Protein AF-A0A925GLC3-F1 (afdb_monomer_lite)

Foldseek 3Di:
DVVVVVVVVVVVPPPPDDPPDDPDPDDVVDDDAQDPPRADWQEWDDDLCAKIWTDGQFWIWIDGNNRPDIDTPDGNVGGDNYDDDDPDDD

pLDDT: mean 81.45, std 15.02, range [50.78, 97.62]

Secondary structure (DSSP, 8-state):
-HHHHHHHHHHHGGG------------TT------GGGPPP-EEEE-TTS-EEEE-SSEEEEESSTTSS-EEEEE-SS--------S---

Radius of gyration: 20.51 Å; chains: 1; bounding box: 43×36×54 Å

Structure (mmCIF, N/CA/C/O backbone):
data_AF-A0A925GLC3-F1
#
_entry.id   AF-A0A925GLC3-F1
#
loop_
_atom_site.group_PDB
_atom_site.id
_atom_site.type_symbol
_atom_site.label_atom_id
_atom_site.label_alt_id
_atom_site.label_comp_id
_atom_site.label_asym_id
_atom_site.label_entity_id
_atom_site.label_seq_id
_atom_site.pdbx_PDB_ins_code
_atom_site.Cartn_x
_atom_site.Cartn_y
_atom_site.Cartn_z
_atom_site.occupancy
_atom_site.B_iso_or_equiv
_atom_site.auth_seq_id
_atom_site.auth_comp_id
_atom_site.auth_asym_id
_atom_site.auth_atom_id
_atom_site.pdbx_PDB_model_num
ATOM 1 N N . MET A 1 1 ? -27.458 21.893 42.314 1.00 51.84 1 MET A N 1
ATOM 2 C CA . MET A 1 1 ? -27.429 22.768 41.116 1.00 51.84 1 MET A CA 1
ATOM 3 C C . MET A 1 1 ? -26.087 22.702 40.380 1.00 51.84 1 MET A C 1
ATOM 5 O O . MET A 1 1 ? -26.077 22.311 39.224 1.00 51.84 1 MET A O 1
ATOM 9 N N . LYS A 1 2 ? -24.942 22.939 41.045 1.00 50.78 2 LYS A N 1
ATOM 10 C CA . LYS A 1 2 ? -23.592 22.897 40.430 1.00 50.78 2 LYS A CA 1
ATOM 11 C C . LYS A 1 2 ? -23.189 21.542 39.805 1.00 50.78 2 LYS A C 1
ATOM 13 O O . LYS A 1 2 ? -22.524 21.522 38.780 1.00 50.78 2 LYS A O 1
ATOM 18 N N . LYS A 1 3 ? -23.639 20.417 40.382 1.00 51.03 3 LYS A N 1
ATOM 19 C CA . LYS A 1 3 ? -23.370 19.056 39.864 1.00 51.03 3 LYS A CA 1
ATOM 20 C C . LYS A 1 3 ? -24.206 18.683 38.629 1.00 51.03 3 LYS A C 1
ATOM 22 O O . LYS A 1 3 ? -23.757 17.890 37.818 1.00 51.03 3 LYS A O 1
ATOM 27 N N . ILE A 1 4 ? -25.391 19.283 38.477 1.00 61.09 4 ILE A N 1
ATOM 28 C CA . ILE A 1 4 ? -26.280 19.048 37.325 1.00 61.09 4 ILE A CA 1
ATOM 29 C C . ILE A 1 4 ? -25.763 19.827 36.107 1.00 61.09 4 ILE A C 1
ATOM 31 O O . ILE A 1 4 ? -25.739 19.294 35.005 1.00 61.09 4 ILE A O 1
ATOM 35 N N . LEU A 1 5 ? -25.241 21.040 36.329 1.00 58.66 5 LEU A N 1
ATOM 36 C CA . LEU A 1 5 ? -24.591 21.838 35.286 1.00 58.66 5 LEU A CA 1
ATOM 37 C C . LEU A 1 5 ? -23.322 21.156 34.735 1.00 58.66 5 LEU A C 1
ATOM 39 O O . LEU A 1 5 ? -23.047 21.228 33.545 1.00 58.66 5 LEU A O 1
ATOM 43 N N . PHE A 1 6 ? -22.578 20.450 35.593 1.00 59.34 6 PHE A N 1
ATOM 44 C CA . PHE A 1 6 ? -21.368 19.717 35.202 1.00 59.34 6 PHE A CA 1
ATOM 45 C C . PHE A 1 6 ? -21.663 18.475 34.345 1.00 59.34 6 PHE A C 1
ATOM 47 O O . PHE A 1 6 ? -20.880 18.146 33.459 1.00 59.34 6 PHE A O 1
ATOM 54 N N . LEU A 1 7 ? -22.800 17.805 34.572 1.00 59.41 7 LEU A N 1
ATOM 55 C CA . LEU A 1 7 ? -23.217 16.651 33.766 1.00 59.41 7 LEU A CA 1
ATOM 56 C C . LEU A 1 7 ? -23.657 17.053 32.348 1.00 59.41 7 LEU A C 1
ATOM 58 O O . LEU A 1 7 ? -23.428 16.306 31.400 1.00 59.41 7 LEU A O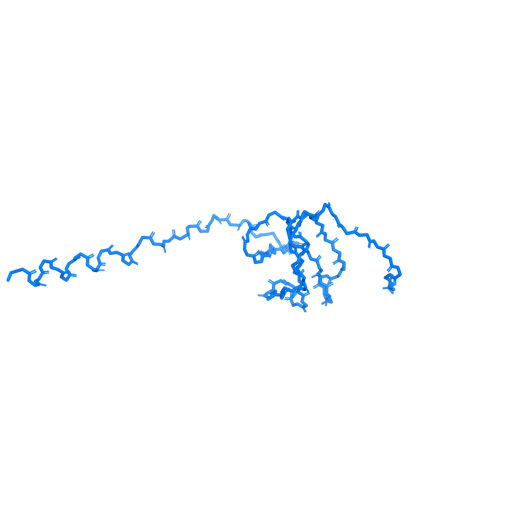 1
ATOM 62 N N . ALA A 1 8 ? -24.253 18.238 32.191 1.00 59.88 8 ALA A N 1
ATOM 63 C CA . ALA A 1 8 ? -24.753 18.718 30.903 1.00 59.88 8 ALA A CA 1
ATOM 64 C C . ALA A 1 8 ? -23.629 19.008 29.887 1.00 59.88 8 ALA A C 1
ATOM 66 O O . ALA A 1 8 ? -23.795 18.747 28.697 1.00 59.88 8 ALA A O 1
ATOM 67 N N . CYS A 1 9 ? -22.462 19.478 30.342 1.00 60.00 9 CYS A N 1
ATOM 68 C CA . CYS A 1 9 ? -21.330 19.782 29.457 1.00 60.00 9 CYS A CA 1
ATOM 69 C C . CYS A 1 9 ? -20.634 18.529 28.901 1.00 60.00 9 CYS A C 1
ATOM 71 O O . CYS A 1 9 ? -20.127 18.555 27.784 1.00 60.00 9 CYS A O 1
ATOM 73 N N . ILE A 1 10 ? -20.628 17.422 29.651 1.00 61.31 10 ILE A N 1
ATOM 74 C CA . ILE A 1 10 ? -19.998 16.163 29.216 1.00 61.31 10 ILE A CA 1
ATOM 75 C C . ILE A 1 10 ? -20.861 15.464 28.154 1.00 61.31 10 ILE A C 1
ATOM 77 O O . ILE A 1 10 ? -20.332 14.875 27.214 1.00 61.31 10 ILE A O 1
ATOM 81 N N . ALA A 1 11 ? -22.189 15.589 28.245 1.00 60.38 11 ALA A N 1
ATOM 82 C CA . ALA A 1 11 ? -23.111 15.013 27.267 1.00 60.38 11 ALA A CA 1
ATOM 83 C C . ALA A 1 11 ? -23.047 15.701 25.887 1.00 60.38 11 ALA A C 1
ATOM 85 O O . ALA A 1 11 ? -23.257 15.046 24.870 1.00 60.38 11 ALA A O 1
ATOM 86 N N . PHE A 1 12 ? -22.708 16.995 25.830 1.00 60.59 12 PHE A N 1
ATOM 87 C CA . PHE A 1 12 ? -22.627 17.752 24.572 1.00 60.59 12 PHE A CA 1
ATOM 88 C C . PHE A 1 12 ? -21.347 17.494 23.753 1.00 60.59 12 PHE A C 1
ATOM 90 O O . PHE A 1 12 ? -21.319 17.791 22.561 1.00 60.59 12 PHE A O 1
ATOM 97 N N . GLY A 1 13 ? -20.297 16.917 24.350 1.00 60.34 13 GLY A N 1
ATOM 98 C CA . GLY A 1 13 ? -19.011 16.694 23.672 1.00 60.34 13 GLY A CA 1
ATOM 99 C C . GLY A 1 13 ? -18.959 15.468 22.753 1.00 60.34 13 GLY A C 1
ATOM 100 O O . GLY A 1 13 ? -18.080 15.382 21.901 1.00 60.34 13 GLY A O 1
ATOM 101 N N . MET A 1 14 ? -19.892 14.520 22.890 1.00 59.84 14 MET A N 1
ATOM 102 C CA . MET A 1 14 ? -19.827 13.228 22.183 1.00 59.84 14 MET A CA 1
ATOM 103 C C . MET A 1 14 ? -20.506 13.225 20.801 1.00 59.84 14 MET A C 1
ATOM 105 O O . MET A 1 14 ? -20.449 12.222 20.098 1.00 59.84 14 MET A O 1
ATOM 109 N N . GLY A 1 15 ? -21.138 14.330 20.388 1.00 57.03 15 GLY A N 1
ATOM 110 C CA . GLY A 1 15 ? -21.901 14.401 19.134 1.00 57.03 15 GLY A CA 1
ATOM 111 C C . GLY A 1 15 ? -21.153 14.948 17.911 1.00 57.03 15 GLY A C 1
ATOM 112 O O . GLY A 1 15 ? -21.714 14.931 16.820 1.00 57.03 15 GLY A O 1
ATOM 113 N N . SER A 1 16 ? -19.923 15.458 18.059 1.00 60.38 16 SER A N 1
ATOM 114 C CA . SER A 1 16 ? -19.298 16.300 17.019 1.00 60.38 16 SER A CA 1
ATOM 115 C C . SER A 1 16 ? -18.329 15.586 16.069 1.00 60.38 16 SER A C 1
ATOM 117 O O . SER A 1 16 ? -17.724 16.240 15.223 1.00 60.38 16 SER A O 1
ATOM 119 N N . CYS A 1 17 ? -18.170 14.266 16.160 1.00 64.69 17 CYS A N 1
ATOM 120 C CA . CYS A 1 17 ? -17.391 13.510 15.178 1.00 64.69 17 CYS A CA 1
ATOM 121 C C . CYS A 1 17 ? -18.327 12.690 14.291 1.00 64.69 17 CYS A C 1
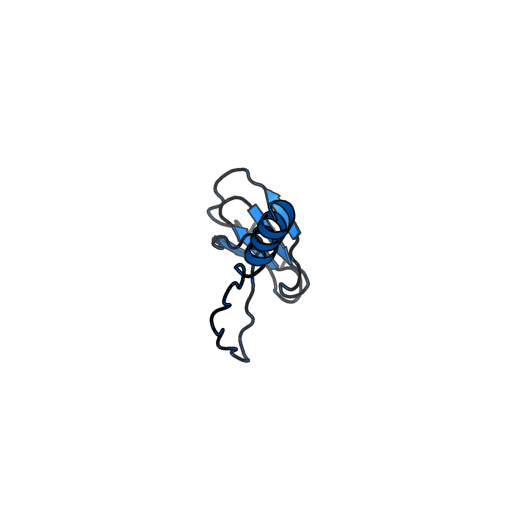ATOM 123 O O . CYS A 1 17 ? -18.484 11.484 14.460 1.00 64.69 17 CYS A O 1
ATOM 125 N N . LYS A 1 18 ? -18.964 13.365 13.335 1.00 63.97 18 LYS A N 1
ATOM 126 C CA . LYS A 1 18 ? -19.456 12.714 12.124 1.00 63.97 18 LYS A CA 1
ATOM 127 C C . LYS A 1 18 ? -18.520 13.125 11.003 1.00 63.97 18 LYS A C 1
ATOM 129 O O . LYS A 1 18 ? -18.604 14.239 10.497 1.00 63.97 18 LYS A O 1
ATOM 134 N N . LYS A 1 19 ? -17.573 12.245 10.685 1.00 62.75 19 LYS A N 1
ATOM 135 C CA . LYS A 1 19 ? -16.831 12.328 9.432 1.00 62.75 19 LYS A CA 1
ATOM 136 C C . LYS A 1 19 ? -17.867 12.066 8.342 1.00 62.75 19 LYS A C 1
ATOM 138 O O . LYS A 1 19 ? -18.381 10.958 8.255 1.00 62.75 19 LYS A O 1
ATOM 143 N N . GLU A 1 20 ? -18.284 13.110 7.633 1.00 58.53 20 GLU A N 1
ATOM 144 C CA . GLU A 1 20 ? -19.140 12.923 6.467 1.00 58.53 20 GLU A CA 1
ATOM 145 C C . GLU A 1 20 ? -18.276 12.316 5.370 1.00 58.53 20 GLU A C 1
ATOM 147 O O . GLU A 1 20 ? -17.452 12.995 4.753 1.00 58.53 20 GLU A O 1
ATOM 152 N N . ASP A 1 21 ? -18.418 11.008 5.182 1.00 64.12 21 ASP A N 1
ATOM 153 C CA . ASP A 1 21 ? -17.894 10.346 4.003 1.00 64.12 21 ASP A CA 1
ATOM 154 C C . ASP A 1 21 ? -18.645 10.936 2.808 1.00 64.12 21 ASP A C 1
ATOM 156 O O . ASP A 1 21 ? -19.868 10.834 2.696 1.00 64.12 21 ASP A O 1
ATOM 160 N N . SER A 1 22 ? -17.911 11.649 1.950 1.00 65.88 22 SER A N 1
ATOM 161 C CA . SER A 1 22 ? -18.461 12.151 0.692 1.00 65.88 22 SER A CA 1
ATOM 162 C C . SER A 1 22 ? -19.093 10.983 -0.064 1.00 65.88 22 SER A C 1
ATOM 164 O O . SER A 1 22 ? -18.524 9.891 -0.018 1.00 65.88 22 SER A O 1
ATOM 166 N N . PRO A 1 23 ? -20.232 11.173 -0.755 1.00 61.09 23 PRO A N 1
ATOM 167 C CA . PRO A 1 23 ? -20.841 10.102 -1.527 1.00 61.09 23 PRO A CA 1
ATOM 168 C C . PRO A 1 23 ? -19.829 9.617 -2.566 1.00 61.09 23 PRO A C 1
ATOM 170 O O . PRO A 1 23 ? -19.556 10.291 -3.560 1.00 61.09 23 PRO A O 1
ATOM 173 N N . VAL A 1 24 ? -19.218 8.467 -2.286 1.00 66.19 24 VAL A N 1
ATOM 174 C CA . VAL A 1 24 ? -18.320 7.789 -3.209 1.00 66.19 24 VAL A CA 1
ATOM 175 C C . VAL A 1 24 ? -19.221 7.196 -4.279 1.00 66.19 24 VAL A C 1
ATOM 177 O O . VAL A 1 24 ? -20.094 6.384 -3.983 1.00 66.19 24 VAL A O 1
ATOM 180 N N . MET A 1 25 ? -19.056 7.652 -5.517 1.00 68.50 25 MET A N 1
ATOM 181 C CA . MET A 1 25 ? -19.688 7.007 -6.658 1.00 68.50 25 MET A CA 1
ATOM 182 C C . MET A 1 25 ? -19.064 5.619 -6.792 1.00 68.50 25 MET A C 1
ATOM 184 O O . MET A 1 25 ? -17.891 5.506 -7.144 1.00 68.50 25 MET A O 1
ATOM 188 N N . GLU A 1 26 ? -19.821 4.585 -6.436 1.00 79.88 26 GLU A N 1
ATOM 189 C CA . GLU A 1 26 ? -19.384 3.209 -6.636 1.00 79.88 26 GLU A CA 1
ATOM 190 C C . GLU A 1 26 ? -19.486 2.874 -8.123 1.00 79.88 26 GLU A C 1
ATOM 192 O O . GLU A 1 26 ? -20.566 2.913 -8.715 1.00 79.88 26 GLU A O 1
ATOM 197 N N . ASP A 1 27 ? -18.335 2.596 -8.723 1.00 84.94 27 ASP A N 1
ATOM 198 C CA . ASP A 1 27 ? -18.214 2.114 -10.090 1.00 84.94 27 ASP A CA 1
ATOM 199 C C . ASP A 1 27 ? -17.982 0.595 -10.029 1.00 84.94 27 ASP A C 1
ATOM 201 O O . ASP A 1 27 ? -17.098 0.155 -9.289 1.00 84.94 27 ASP A O 1
ATOM 205 N N . PRO A 1 28 ? -18.770 -0.221 -10.751 1.00 87.31 28 PRO A N 1
ATOM 206 C CA . PRO A 1 28 ? -18.682 -1.677 -10.666 1.00 87.31 28 PRO A CA 1
ATOM 207 C C . PRO A 1 28 ? -17.331 -2.239 -11.130 1.00 87.31 28 PRO A C 1
ATOM 209 O O . PRO A 1 28 ? -16.974 -3.347 -10.723 1.00 87.31 28 PRO A O 1
ATOM 212 N N . ASP A 1 29 ? -16.583 -1.493 -11.943 1.00 90.62 29 ASP A N 1
ATOM 213 C CA . ASP A 1 29 ? -15.295 -1.922 -12.486 1.00 90.62 29 ASP A CA 1
ATOM 214 C C . ASP A 1 29 ? -14.110 -1.457 -11.623 1.00 90.62 29 ASP A C 1
ATOM 216 O O . ASP A 1 29 ? -12.970 -1.878 -11.847 1.00 90.62 29 ASP A O 1
ATOM 220 N N . TRP A 1 30 ? -14.355 -0.622 -10.607 1.00 88.69 30 TRP A N 1
ATOM 221 C CA . TRP A 1 30 ? -13.315 -0.074 -9.743 1.00 88.69 30 TRP A CA 1
ATOM 222 C C . TRP A 1 30 ? -13.478 -0.500 -8.292 1.00 88.69 30 TRP A C 1
ATOM 224 O O . TRP A 1 30 ? -14.562 -0.515 -7.718 1.00 88.69 30 TRP A O 1
ATOM 234 N N . ILE A 1 31 ? -12.343 -0.764 -7.649 1.00 87.62 31 ILE A N 1
ATOM 235 C CA . ILE A 1 31 ? -12.277 -0.864 -6.194 1.00 87.62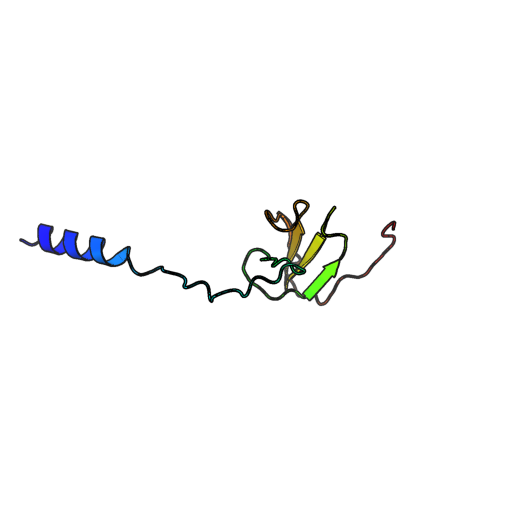 31 ILE A CA 1
ATOM 236 C C . ILE A 1 31 ? -11.589 0.369 -5.629 1.00 87.62 31 ILE A C 1
ATOM 238 O O . ILE A 1 31 ? -10.591 0.858 -6.164 1.00 87.62 31 ILE A O 1
ATOM 242 N N . ARG A 1 32 ? -12.104 0.854 -4.502 1.00 88.44 32 ARG A N 1
ATOM 243 C CA . ARG A 1 32 ? -11.468 1.921 -3.741 1.00 88.44 32 ARG A CA 1
ATOM 244 C C . ARG A 1 32 ? -10.570 1.323 -2.666 1.00 88.44 32 ARG A C 1
ATOM 246 O O . ARG A 1 32 ? -11.011 0.494 -1.877 1.00 88.44 32 ARG A O 1
ATOM 253 N N . LEU A 1 33 ? -9.323 1.782 -2.620 1.00 90.69 33 LEU A N 1
ATOM 254 C CA . LEU A 1 33 ? -8.345 1.385 -1.613 1.00 90.69 33 LEU A CA 1
ATOM 255 C C . LEU A 1 33 ? -8.031 2.575 -0.706 1.00 90.69 33 LEU A C 1
ATOM 257 O O . LEU A 1 33 ? -7.682 3.652 -1.188 1.00 90.69 33 LEU A O 1
ATOM 261 N N . GLU A 1 34 ? -8.123 2.369 0.605 1.00 90.50 34 GLU A N 1
ATOM 262 C CA . GLU A 1 34 ? -7.681 3.340 1.606 1.00 90.50 34 GLU A CA 1
ATOM 263 C C . GLU A 1 34 ? -6.460 2.803 2.348 1.00 90.50 34 GLU A C 1
ATOM 265 O O . GLU A 1 34 ? -6.569 1.947 3.225 1.00 90.50 34 GLU A O 1
ATOM 270 N N . VAL A 1 35 ? -5.282 3.315 2.002 1.00 90.25 35 VAL A N 1
ATOM 271 C CA . VAL A 1 35 ? -4.046 2.993 2.721 1.00 90.25 35 VAL A CA 1
ATOM 272 C C . VAL A 1 35 ? -4.086 3.665 4.106 1.00 90.25 35 VAL A C 1
ATOM 274 O O . VAL A 1 35 ? -4.535 4.815 4.213 1.00 90.25 35 VAL A O 1
ATOM 277 N N . PRO A 1 36 ? -3.613 3.003 5.182 1.00 85.75 36 PRO A N 1
ATOM 278 C CA . PRO A 1 36 ? -3.621 3.562 6.525 1.00 85.75 36 PRO A CA 1
ATOM 279 C C . PRO A 1 36 ? -2.975 4.937 6.587 1.00 85.75 36 PRO A C 1
ATOM 281 O O . PRO A 1 36 ? -2.032 5.243 5.859 1.00 85.75 36 PRO A O 1
ATOM 284 N N . THR A 1 37 ? -3.452 5.755 7.523 1.00 78.44 37 THR A N 1
ATOM 285 C CA . THR A 1 37 ? -2.987 7.129 7.780 1.00 78.44 37 THR A CA 1
ATOM 286 C C . THR A 1 37 ? -3.318 8.160 6.695 1.00 78.44 37 THR A C 1
ATOM 288 O O . THR A 1 37 ? -3.031 9.336 6.902 1.00 78.44 37 THR A O 1
ATOM 291 N N . GLY A 1 38 ? -3.992 7.763 5.603 1.00 62.53 38 GLY A N 1
ATOM 292 C CA . GLY A 1 38 ? -4.630 8.683 4.651 1.00 62.53 38 GLY A CA 1
ATOM 293 C C . GLY A 1 38 ? -3.670 9.641 3.942 1.00 62.53 38 GLY A C 1
ATOM 294 O O . GLY A 1 38 ? -4.080 10.725 3.535 1.00 62.53 38 GLY A O 1
ATOM 295 N N . ARG A 1 39 ? -2.390 9.270 3.848 1.00 75.69 39 ARG A N 1
ATOM 296 C CA . ARG A 1 39 ? -1.366 10.035 3.130 1.00 75.69 39 ARG A CA 1
ATOM 297 C C . ARG A 1 39 ? -1.338 9.666 1.652 1.00 75.69 39 ARG A C 1
ATOM 299 O O . ARG A 1 39 ? -1.883 8.644 1.240 1.00 75.69 39 ARG A O 1
ATOM 306 N N . GLU A 1 40 ? -0.675 10.501 0.870 1.00 87.81 40 GLU A N 1
ATOM 307 C CA . GLU A 1 40 ? -0.495 10.330 -0.564 1.00 87.81 40 GLU A CA 1
ATOM 308 C C . GLU A 1 40 ? 0.264 9.030 -0.868 1.00 87.81 40 GLU A C 1
ATOM 310 O O . GLU A 1 40 ? 1.273 8.718 -0.226 1.00 87.81 40 GLU A O 1
ATOM 315 N N . ALA A 1 41 ? -0.214 8.284 -1.866 1.00 91.62 41 ALA A N 1
ATOM 316 C CA . ALA A 1 41 ? 0.510 7.153 -2.429 1.00 91.62 41 ALA A CA 1
ATOM 317 C C . ALA A 1 41 ? 1.588 7.663 -3.399 1.00 91.62 41 ALA A C 1
ATOM 319 O O . ALA A 1 41 ? 1.303 8.491 -4.263 1.00 91.62 41 ALA A O 1
ATOM 320 N N . TYR A 1 42 ? 2.815 7.163 -3.258 1.00 92.88 42 TYR A N 1
ATOM 321 C CA . TYR A 1 42 ? 3.971 7.552 -4.075 1.00 92.88 42 TYR A CA 1
ATOM 322 C C . TYR A 1 42 ? 4.320 6.501 -5.128 1.00 92.88 42 TYR A C 1
ATOM 324 O O . TYR A 1 42 ? 4.633 6.845 -6.264 1.00 92.88 42 TYR A O 1
ATOM 332 N N . ALA A 1 43 ? 4.252 5.220 -4.776 1.00 93.00 43 ALA A N 1
ATOM 333 C CA . ALA A 1 43 ? 4.441 4.121 -5.711 1.00 93.00 43 ALA A CA 1
ATOM 334 C C . ALA A 1 43 ? 3.610 2.907 -5.301 1.00 93.00 43 ALA A C 1
ATOM 336 O O . ALA A 1 43 ? 3.298 2.709 -4.126 1.00 93.00 43 ALA A O 1
ATOM 337 N N . ILE A 1 44 ? 3.260 2.101 -6.300 1.00 93.88 44 ILE A N 1
ATOM 338 C CA . ILE A 1 44 ? 2.448 0.895 -6.166 1.00 93.88 44 ILE A CA 1
ATOM 339 C C . ILE A 1 44 ? 3.152 -0.223 -6.934 1.00 93.88 44 ILE A C 1
ATOM 341 O O . ILE A 1 44 ? 3.622 0.001 -8.049 1.00 93.88 44 ILE A O 1
ATOM 345 N N . ALA A 1 45 ? 3.229 -1.412 -6.343 1.00 93.69 45 ALA A N 1
ATOM 346 C CA . ALA A 1 45 ? 3.790 -2.598 -6.982 1.00 93.69 45 ALA A CA 1
ATOM 347 C C . ALA A 1 45 ? 3.057 -3.868 -6.532 1.00 93.69 45 ALA A C 1
ATOM 349 O O . ALA A 1 45 ? 2.510 -3.922 -5.429 1.00 93.69 45 ALA A O 1
ATOM 350 N N . GLY A 1 46 ? 3.088 -4.902 -7.372 1.00 92.56 46 GLY A N 1
ATOM 351 C CA . GLY A 1 46 ? 2.490 -6.203 -7.081 1.00 92.56 46 GLY A CA 1
ATOM 352 C C . GLY A 1 46 ? 1.109 -6.402 -7.703 1.00 92.56 46 GLY A C 1
ATOM 353 O O . GLY A 1 46 ? 0.793 -5.832 -8.746 1.00 92.56 46 GLY A O 1
ATOM 354 N N . ASP A 1 47 ? 0.312 -7.254 -7.066 1.00 94.50 47 ASP A N 1
ATOM 355 C CA . ASP A 1 47 ? -0.950 -7.786 -7.583 1.00 94.50 47 ASP A CA 1
ATOM 356 C C . ASP A 1 47 ? -2.022 -7.693 -6.492 1.00 94.50 47 ASP A C 1
ATOM 358 O O . ASP A 1 47 ? -1.825 -8.158 -5.367 1.00 94.50 47 ASP A O 1
ATOM 362 N N . ILE A 1 48 ? -3.161 -7.087 -6.824 1.00 95.00 48 ILE A N 1
ATOM 363 C CA . ILE A 1 48 ? -4.274 -6.867 -5.897 1.00 95.00 48 ILE A CA 1
ATOM 364 C C . ILE A 1 48 ? -4.896 -8.168 -5.373 1.00 95.00 48 ILE A C 1
ATOM 366 O O . ILE A 1 48 ? -5.406 -8.186 -4.251 1.00 95.00 48 ILE A O 1
ATOM 370 N N . ASP A 1 49 ? -4.834 -9.248 -6.154 1.00 95.25 49 ASP A N 1
ATOM 371 C CA . ASP A 1 49 ? -5.351 -10.569 -5.790 1.00 95.25 49 ASP A CA 1
ATOM 372 C C . ASP A 1 49 ? -4.330 -11.420 -5.021 1.00 95.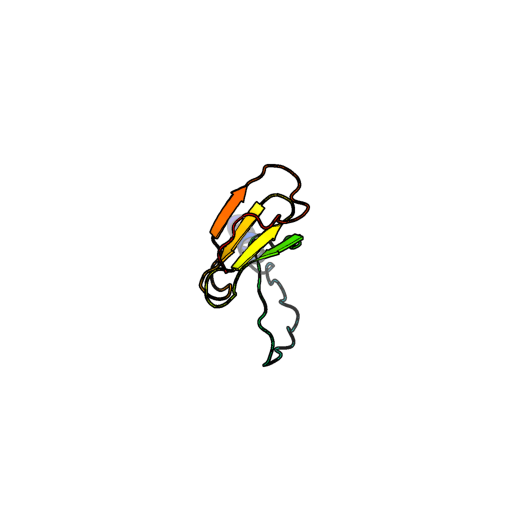25 49 ASP A C 1
ATOM 374 O O . ASP A 1 49 ? -4.684 -12.475 -4.490 1.00 95.25 49 ASP A O 1
ATOM 378 N N . LYS A 1 50 ? -3.073 -10.965 -4.930 1.00 96.00 50 LYS A N 1
ATOM 379 C CA . LYS A 1 50 ? -2.006 -11.616 -4.155 1.00 96.00 50 LYS A CA 1
ATOM 380 C C . LYS A 1 50 ? -1.495 -10.693 -3.055 1.00 96.00 50 LYS A C 1
ATOM 382 O O . LYS A 1 50 ? -2.011 -10.717 -1.946 1.00 96.00 50 LYS A O 1
ATOM 387 N N . THR A 1 51 ? -0.483 -9.890 -3.371 1.00 95.38 51 THR A N 1
ATOM 388 C CA . THR A 1 51 ? 0.129 -8.915 -2.474 1.00 95.38 51 THR A CA 1
ATOM 389 C C . THR A 1 51 ? 0.292 -7.613 -3.234 1.00 95.38 51 THR A C 1
ATOM 391 O O . THR A 1 51 ? 1.035 -7.559 -4.218 1.00 95.38 51 THR A O 1
ATOM 394 N N . LEU A 1 52 ? -0.358 -6.562 -2.746 1.00 95.75 52 LEU A N 1
ATOM 395 C CA . LEU A 1 52 ? -0.176 -5.206 -3.241 1.00 95.75 52 LEU A CA 1
ATOM 396 C C . LEU A 1 52 ? 0.652 -4.417 -2.230 1.00 95.75 52 LEU A C 1
ATOM 398 O O . LEU A 1 52 ? 0.271 -4.314 -1.063 1.00 95.75 52 LEU A O 1
ATOM 402 N N . LEU A 1 53 ? 1.762 -3.847 -2.685 1.00 94.81 53 LEU A N 1
ATOM 403 C CA . LEU A 1 53 ? 2.613 -2.945 -1.920 1.00 94.81 53 LEU A CA 1
ATOM 404 C C . LEU A 1 53 ? 2.332 -1.504 -2.348 1.00 94.81 53 LEU A C 1
ATOM 406 O O . LEU A 1 53 ? 2.309 -1.197 -3.540 1.00 94.81 53 LEU A O 1
ATOM 410 N N . VAL A 1 54 ? 2.173 -0.612 -1.376 1.00 94.81 54 VAL A N 1
ATOM 411 C CA . VAL A 1 54 ? 2.019 0.826 -1.599 1.00 94.81 54 VAL A CA 1
ATOM 412 C C . VAL A 1 54 ? 2.983 1.587 -0.704 1.00 94.81 54 VAL A C 1
ATOM 414 O O . VAL A 1 54 ? 3.044 1.356 0.506 1.00 94.81 54 VAL A O 1
ATOM 417 N N . THR A 1 55 ? 3.726 2.527 -1.280 1.00 94.38 55 THR A N 1
ATOM 418 C CA . THR A 1 55 ? 4.527 3.480 -0.511 1.00 94.38 55 THR A CA 1
ATOM 419 C C . THR A 1 55 ? 3.771 4.784 -0.313 1.00 94.38 55 THR A C 1
ATOM 421 O O . THR A 1 55 ? 3.074 5.278 -1.194 1.00 94.38 55 THR A O 1
ATOM 424 N N . THR A 1 56 ? 3.941 5.354 0.870 1.00 93.00 56 THR A N 1
ATOM 425 C CA . THR A 1 56 ? 3.637 6.747 1.204 1.00 93.00 56 THR A CA 1
ATOM 426 C C . THR A 1 56 ? 4.953 7.514 1.316 1.00 93.00 56 THR A C 1
ATOM 428 O O . THR A 1 56 ? 6.022 6.929 1.143 1.00 93.00 56 THR A O 1
ATOM 431 N N . TRP A 1 57 ? 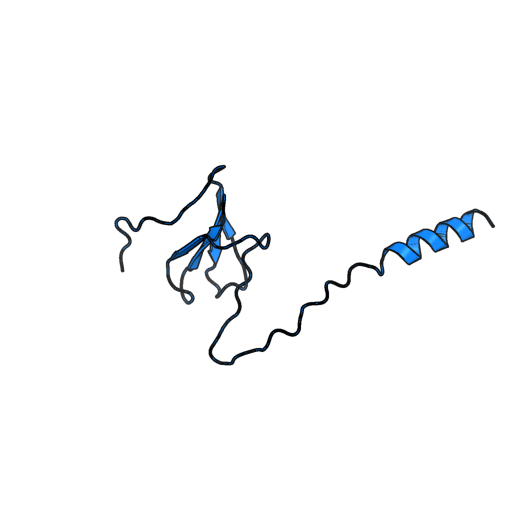4.904 8.800 1.681 1.00 90.88 57 TRP A N 1
ATOM 432 C CA . TRP A 1 57 ? 6.110 9.627 1.804 1.00 90.88 57 TRP A CA 1
ATOM 433 C C . TRP A 1 57 ? 7.231 8.999 2.643 1.00 90.88 57 TRP A C 1
ATOM 435 O O . TRP A 1 57 ? 8.391 9.166 2.293 1.00 90.88 57 TRP A O 1
ATOM 445 N N . THR A 1 58 ? 6.911 8.290 3.732 1.00 92.56 58 THR A N 1
ATOM 446 C CA . THR A 1 58 ? 7.933 7.743 4.650 1.00 92.56 58 THR A CA 1
ATOM 447 C C . THR A 1 58 ? 7.808 6.256 4.941 1.00 92.56 58 THR A C 1
ATOM 449 O O . THR A 1 58 ? 8.681 5.691 5.595 1.00 92.56 58 THR A O 1
ATOM 452 N N . LYS A 1 59 ? 6.725 5.609 4.506 1.00 93.88 59 LYS A N 1
ATOM 453 C CA . LYS A 1 59 ? 6.395 4.235 4.900 1.00 93.88 59 LYS A CA 1
ATOM 454 C C . LYS A 1 59 ? 5.923 3.410 3.720 1.00 93.88 59 LYS A C 1
ATOM 456 O O . LYS A 1 59 ? 5.277 3.951 2.826 1.00 93.88 59 LYS A O 1
ATOM 461 N N . ALA A 1 60 ? 6.171 2.108 3.764 1.00 93.88 60 ALA A N 1
ATOM 462 C CA . ALA A 1 60 ? 5.544 1.125 2.892 1.00 93.88 60 ALA A CA 1
ATOM 463 C C . ALA A 1 60 ? 4.511 0.306 3.665 1.00 93.88 60 ALA A C 1
ATOM 465 O O . ALA A 1 60 ? 4.781 -0.170 4.772 1.00 93.88 60 ALA A O 1
ATOM 466 N N . TYR A 1 61 ? 3.361 0.093 3.038 1.00 95.75 61 TYR A N 1
ATOM 467 C CA . TYR A 1 61 ? 2.298 -0.776 3.518 1.00 95.75 61 TYR A CA 1
ATOM 468 C C . TYR A 1 61 ? 1.983 -1.825 2.468 1.00 95.75 61 TYR A C 1
ATOM 470 O O . TYR A 1 61 ? 2.112 -1.566 1.273 1.00 95.75 61 TYR A O 1
ATOM 478 N N . TYR A 1 62 ? 1.526 -2.988 2.907 1.00 96.06 62 TYR A N 1
ATOM 479 C CA . TYR A 1 62 ? 1.033 -4.012 2.004 1.00 96.06 62 TYR A CA 1
ATOM 480 C C . TYR A 1 62 ? -0.315 -4.557 2.453 1.00 96.06 62 TYR A C 1
ATOM 482 O O . TYR A 1 62 ? -0.663 -4.513 3.635 1.00 96.06 62 TYR A O 1
ATOM 490 N N . THR A 1 63 ? -1.059 -5.077 1.488 1.00 97.38 63 THR A N 1
ATOM 491 C CA . THR A 1 63 ? -2.308 -5.809 1.690 1.00 97.38 63 THR A CA 1
ATOM 492 C C . THR A 1 63 ? -2.255 -7.115 0.906 1.00 97.38 63 THR A C 1
ATOM 494 O O . THR A 1 63 ? -1.649 -7.174 -0.165 1.00 97.38 63 THR A O 1
ATOM 497 N N . THR A 1 64 ? -2.892 -8.154 1.442 1.00 97.62 64 THR A N 1
ATOM 498 C CA . THR A 1 64 ? -3.092 -9.445 0.764 1.00 97.62 64 THR A CA 1
ATOM 499 C C . THR A 1 64 ? -4.570 -9.819 0.648 1.00 97.62 64 THR A C 1
ATOM 501 O O . THR A 1 64 ? -4.915 -10.972 0.407 1.00 97.62 64 THR A O 1
ATOM 504 N N . ASP A 1 65 ? -5.466 -8.863 0.902 1.00 96.75 65 ASP A N 1
ATOM 505 C CA . ASP A 1 65 ? -6.912 -9.083 0.975 1.00 96.75 65 ASP A CA 1
ATOM 506 C C . ASP A 1 65 ? -7.703 -7.983 0.255 1.00 96.75 65 ASP A C 1
ATOM 508 O O . ASP A 1 65 ? -8.813 -7.620 0.657 1.00 96.75 65 ASP A O 1
ATOM 512 N N . ARG A 1 66 ? -7.131 -7.477 -0.847 1.00 95.31 66 ARG A N 1
ATOM 513 C CA . ARG A 1 66 ? -7.705 -6.416 -1.688 1.00 95.31 66 ARG A CA 1
ATOM 514 C C . ARG A 1 66 ? -7.967 -5.115 -0.912 1.00 95.31 66 ARG A C 1
ATOM 516 O O . ARG A 1 66 ? -8.957 -4.432 -1.155 1.00 95.31 66 ARG A O 1
ATOM 523 N N . GLY A 1 67 ? -7.086 -4.782 0.033 1.00 94.25 67 GLY A N 1
ATOM 524 C CA . GLY A 1 67 ? -7.122 -3.538 0.804 1.00 94.25 67 GLY A CA 1
ATOM 525 C C . GLY A 1 67 ? -8.117 -3.508 1.957 1.00 94.25 67 GLY A C 1
ATOM 526 O O . GLY A 1 67 ? -8.334 -2.430 2.512 1.00 94.25 67 GLY A O 1
ATOM 527 N N . LYS A 1 68 ? -8.706 -4.652 2.336 1.00 94.19 68 LYS A N 1
ATOM 528 C CA . LYS A 1 68 ? -9.556 -4.742 3.536 1.00 94.19 68 LYS A CA 1
ATOM 529 C C . LYS A 1 68 ? -8.727 -4.538 4.800 1.00 94.19 68 LYS A C 1
ATOM 531 O O . LYS A 1 68 ? -9.186 -3.889 5.738 1.00 94.19 68 LYS A O 1
ATOM 536 N N . THR A 1 69 ? -7.508 -5.068 4.815 1.00 95.62 69 THR A N 1
ATOM 537 C CA . THR A 1 69 ? -6.522 -4.842 5.866 1.00 95.62 69 THR A CA 1
ATOM 538 C C . THR A 1 69 ? -5.164 -4.490 5.274 1.00 95.62 69 THR A C 1
ATOM 540 O O . THR A 1 69 ? -4.826 -4.842 4.142 1.00 95.62 69 THR A O 1
ATOM 543 N N . TRP A 1 70 ? -4.381 -3.759 6.062 1.00 96.25 70 TRP A N 1
ATOM 544 C CA . TRP A 1 70 ? -3.064 -3.276 5.678 1.00 96.25 70 TRP A CA 1
ATOM 545 C C . TRP A 1 70 ? -2.073 -3.503 6.805 1.00 96.25 70 TRP A C 1
ATOM 547 O O . TRP A 1 70 ? -2.396 -3.326 7.981 1.00 96.25 70 TRP A O 1
ATOM 557 N N . GLN A 1 71 ? -0.849 -3.848 6.431 1.00 96.81 71 GLN A N 1
ATOM 558 C CA . GLN A 1 71 ? 0.262 -4.054 7.347 1.00 96.81 71 GLN A CA 1
ATOM 559 C C . GLN A 1 71 ? 1.416 -3.138 6.956 1.00 96.81 71 GLN A C 1
ATOM 561 O O . GLN A 1 71 ? 1.724 -2.981 5.775 1.00 96.81 71 GLN A O 1
ATOM 566 N N . GLU A 1 72 ? 2.062 -2.520 7.943 1.00 95.75 72 GLU A N 1
ATOM 567 C CA . GLU A 1 72 ? 3.296 -1.773 7.703 1.00 95.75 72 GLU A CA 1
ATOM 568 C C . GLU A 1 72 ? 4.422 -2.762 7.382 1.00 95.75 72 GLU A C 1
ATOM 570 O O . GLU A 1 72 ? 4.722 -3.656 8.171 1.00 95.75 72 GLU A O 1
ATOM 575 N N . SER A 1 73 ? 5.039 -2.611 6.211 1.00 94.38 73 SER A N 1
ATOM 576 C CA . SER A 1 73 ? 6.219 -3.386 5.817 1.00 94.38 73 SER A CA 1
ATOM 577 C C . SER A 1 73 ? 7.499 -2.715 6.309 1.00 94.38 73 SER A C 1
ATOM 579 O O . SER A 1 73 ? 8.418 -3.384 6.787 1.00 94.38 73 SER A O 1
ATOM 581 N N . LYS A 1 74 ? 7.572 -1.383 6.183 1.00 93.88 74 LYS A N 1
ATOM 582 C CA . LYS A 1 74 ? 8.782 -0.620 6.492 1.00 93.88 74 LYS A CA 1
ATOM 583 C C . LYS A 1 74 ? 8.478 0.843 6.796 1.00 93.88 74 LYS A C 1
ATOM 585 O O . LYS A 1 74 ? 7.755 1.490 6.042 1.00 93.88 74 LYS A O 1
ATOM 590 N N . ASP A 1 75 ? 9.138 1.377 7.820 1.00 94.00 75 ASP A N 1
ATOM 591 C CA . ASP A 1 75 ? 9.360 2.812 8.001 1.00 94.00 75 ASP A CA 1
ATOM 592 C C . ASP A 1 75 ? 10.775 3.167 7.522 1.00 94.00 75 ASP A C 1
ATOM 594 O O . ASP A 1 75 ? 11.768 2.592 7.982 1.00 94.00 75 ASP A O 1
ATOM 598 N N . PHE A 1 76 ? 10.862 4.071 6.548 1.00 92.12 76 PHE A N 1
ATOM 599 C CA . PHE A 1 76 ? 12.123 4.524 5.964 1.00 92.12 76 PHE A CA 1
ATOM 600 C C . PHE A 1 76 ? 12.703 5.737 6.694 1.00 92.12 76 PHE A C 1
ATOM 602 O O . PHE A 1 76 ? 13.840 6.111 6.415 1.00 92.12 76 PHE A O 1
ATOM 609 N N . GLN A 1 77 ? 11.943 6.357 7.609 1.00 91.88 77 GLN A N 1
ATOM 610 C CA . GLN A 1 77 ? 12.335 7.564 8.348 1.00 91.88 77 GLN A CA 1
ATOM 611 C C . GLN A 1 77 ? 12.809 8.721 7.444 1.00 91.88 77 GLN A C 1
ATOM 613 O O . GLN A 1 77 ? 13.559 9.599 7.866 1.00 91.88 77 GLN A O 1
ATOM 618 N N . GLY A 1 78 ? 12.359 8.729 6.188 1.00 90.31 78 GLY A N 1
ATOM 619 C CA . GLY A 1 78 ? 12.798 9.647 5.145 1.00 90.31 78 GLY A CA 1
ATOM 620 C C . GLY A 1 78 ? 11.954 9.500 3.877 1.00 90.31 78 GLY A C 1
ATOM 621 O O . GLY A 1 78 ? 11.100 8.615 3.823 1.00 90.31 78 GLY A O 1
ATOM 622 N N . PRO A 1 79 ? 12.156 10.378 2.881 1.00 90.31 79 PRO A N 1
ATOM 623 C CA . PRO A 1 79 ? 11.355 10.398 1.663 1.00 90.31 79 PRO A CA 1
ATOM 624 C C . PRO A 1 79 ? 11.519 9.118 0.837 1.00 90.31 79 PRO A C 1
ATOM 626 O O . PRO A 1 79 ? 12.640 8.685 0.569 1.00 90.31 79 PRO A O 1
ATOM 629 N N . VAL A 1 80 ? 10.399 8.565 0.372 1.00 88.88 80 VAL A N 1
ATOM 630 C CA . VAL A 1 80 ? 10.340 7.421 -0.548 1.00 88.88 80 VAL A CA 1
ATOM 631 C C . VAL A 1 80 ? 9.791 7.902 -1.895 1.00 88.88 80 VAL A C 1
ATOM 633 O O . VAL A 1 80 ? 8.581 7.873 -2.113 1.00 88.88 80 VAL A O 1
ATOM 636 N N . PRO A 1 81 ? 10.651 8.379 -2.813 1.00 85.25 81 PRO A N 1
ATOM 637 C CA . PRO A 1 81 ? 10.199 8.951 -4.083 1.00 85.25 81 PRO A CA 1
ATOM 638 C C . PRO A 1 81 ? 9.633 7.903 -5.053 1.00 85.25 81 PRO A C 1
ATOM 640 O O . PRO A 1 81 ? 8.964 8.269 -6.013 1.00 85.25 81 PRO A O 1
ATOM 643 N N . GLY A 1 82 ? 9.901 6.614 -4.827 1.00 88.75 82 GLY A N 1
ATOM 644 C CA . GLY A 1 82 ? 9.395 5.527 -5.655 1.00 88.75 82 GLY A CA 1
ATOM 645 C C . GLY A 1 82 ? 9.919 4.159 -5.225 1.00 88.75 82 GLY A C 1
ATOM 646 O O . GLY A 1 82 ? 10.657 4.041 -4.246 1.00 8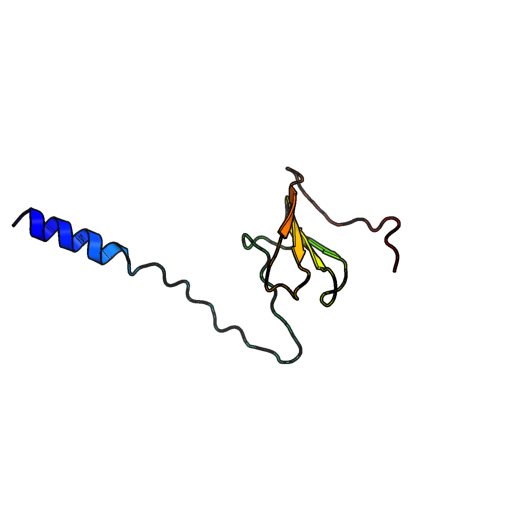8.75 82 GLY A O 1
ATOM 647 N N . LEU A 1 83 ? 9.533 3.129 -5.977 1.00 88.75 83 LEU A N 1
ATOM 648 C CA . LEU A 1 83 ? 10.031 1.760 -5.839 1.00 88.75 83 LEU A CA 1
ATOM 649 C C . LEU A 1 83 ? 10.930 1.419 -7.031 1.00 88.75 83 LEU A C 1
ATOM 651 O O . LEU A 1 83 ? 10.627 1.783 -8.166 1.00 88.75 83 LEU A O 1
ATOM 655 N N . PHE A 1 84 ? 12.029 0.714 -6.767 1.00 87.38 84 PHE A N 1
ATOM 656 C CA . PHE A 1 84 ? 12.916 0.185 -7.798 1.00 87.38 84 PHE A CA 1
ATOM 657 C C . PHE A 1 84 ? 12.734 -1.329 -7.883 1.00 87.38 84 PHE A C 1
ATOM 659 O O . PHE A 1 84 ? 12.946 -2.027 -6.894 1.00 87.38 84 PHE A O 1
ATOM 666 N N . VAL A 1 85 ? 12.344 -1.820 -9.058 1.00 81.81 85 VAL A N 1
ATOM 667 C CA . VAL A 1 85 ? 12.183 -3.255 -9.322 1.00 81.81 85 VAL A CA 1
ATOM 668 C C . VAL A 1 85 ? 13.567 -3.888 -9.426 1.00 81.81 85 VAL A C 1
ATOM 670 O O . VAL A 1 85 ? 14.367 -3.496 -10.281 1.00 81.81 85 VAL A O 1
ATOM 673 N N . HIS A 1 86 ? 13.865 -4.868 -8.573 1.00 83.31 86 HIS A N 1
ATOM 674 C CA . HIS A 1 86 ? 15.159 -5.548 -8.592 1.00 83.31 86 HIS A CA 1
ATOM 675 C C . HIS A 1 86 ? 15.031 -7.029 -8.249 1.00 83.31 86 HIS A C 1
ATOM 677 O O . HIS A 1 86 ? 14.827 -7.388 -7.095 1.00 83.31 86 HIS A O 1
ATOM 683 N N . ASN A 1 87 ? 15.228 -7.889 -9.252 1.00 81.56 87 ASN A N 1
ATOM 684 C CA . ASN A 1 87 ? 15.098 -9.346 -9.137 1.00 81.56 87 ASN A CA 1
ATOM 685 C C . ASN A 1 87 ? 13.720 -9.820 -8.638 1.00 81.56 87 ASN A C 1
ATOM 687 O O . ASN A 1 87 ? 13.615 -10.923 -8.102 1.00 81.56 87 ASN A O 1
ATOM 691 N N . ASP A 1 88 ? 12.669 -9.023 -8.838 1.00 65.81 88 ASP A N 1
ATOM 692 C CA . ASP A 1 88 ? 11.303 -9.455 -8.559 1.00 65.81 88 ASP A CA 1
ATOM 693 C C . ASP A 1 88 ? 10.910 -10.521 -9.595 1.00 65.81 88 ASP A C 1
ATOM 695 O O . ASP A 1 88 ? 10.851 -10.259 -10.799 1.00 65.81 88 ASP A O 1
ATOM 699 N N . THR A 1 89 ? 10.702 -11.757 -9.139 1.00 66.56 89 THR A N 1
ATOM 700 C CA . THR A 1 89 ? 10.183 -12.844 -9.981 1.00 66.56 89 THR A CA 1
ATOM 701 C C . THR A 1 89 ? 8.746 -12.541 -10.390 1.00 66.56 89 THR A C 1
ATOM 703 O O . THR A 1 89 ? 7.922 -12.208 -9.538 1.00 66.56 89 THR A O 1
ATOM 706 N N . THR A 1 90 ? 8.479 -12.655 -11.691 1.00 59.69 90 THR A N 1
ATOM 707 C CA . THR A 1 90 ? 7.173 -12.421 -12.329 1.00 59.69 90 THR A CA 1
ATOM 708 C C . THR A 1 90 ? 6.212 -13.586 -12.119 1.00 59.69 90 THR A C 1
ATOM 710 O O . THR A 1 90 ? 6.688 -14.744 -12.110 1.00 59.69 90 THR A O 1
#

Sequence (90 aa):
MKKILFLACIAFGMGSCKKEDSPVMEDPDWIRLEVPTGREAYAIAGDIDKTLLVTTWTKAYYTTDRGKTWQESKDFQGPVPGLFVHNDTT